Protein AF-A0AAW2QHU2-F1 (afdb_monomer)

Organism: Sesamum radiatum (NCBI:txid300843)

Secondary structure (DSSP, 8-state):
-HHHHHTT--EEEEEES-HHHHHHHTTSS---SHHHHHHHHHHHHHHHTSSEEEEEE--GGG-HHHHHHHHHHHHHHHHHH------------S---------S--TTHHHHHHHHH-PPPS-HHHHHHHHHHHHHHH-

Mean predicted aligned error: 17.33 Å

Structure (mmCIF, N/CA/C/O backbone):
data_AF-A0AAW2QHU2-F1
#
_entry.id   AF-A0AAW2QHU2-F1
#
loop_
_atom_site.group_PDB
_atom_site.id
_atom_site.type_symbol
_atom_site.label_atom_id
_atom_site.label_alt_id
_atom_site.label_comp_id
_atom_site.label_asym_id
_atom_site.label_entity_id
_atom_site.label_seq_id
_atom_site.pdbx_PDB_ins_code
_atom_site.Cartn_x
_atom_site.Cartn_y
_atom_site.Cartn_z
_atom_site.occupancy
_atom_site.B_iso_or_equiv
_atom_site.auth_seq_id
_atom_site.auth_comp_id
_atom_site.auth_asym_id
_atom_site.auth_atom_id
_atom_site.pdbx_PDB_model_num
ATOM 1 N N . MET A 1 1 ? -8.591 5.284 1.764 1.00 83.81 1 MET A N 1
ATOM 2 C CA . MET A 1 1 ? -8.926 5.448 3.196 1.00 83.81 1 MET A CA 1
ATOM 3 C C . MET A 1 1 ? -9.850 6.636 3.413 1.00 83.81 1 MET A C 1
ATOM 5 O O . MET A 1 1 ? -10.974 6.398 3.816 1.00 83.81 1 MET A O 1
ATOM 9 N N . LYS A 1 2 ? -9.457 7.871 3.055 1.00 86.00 2 LYS A N 1
ATOM 10 C CA . LYS A 1 2 ? -10.313 9.066 3.210 1.00 86.00 2 LYS A CA 1
ATOM 11 C C . LYS A 1 2 ? -11.716 8.924 2.598 1.00 86.00 2 LYS A C 1
ATOM 13 O O . LYS A 1 2 ? -12.692 9.033 3.320 1.00 86.00 2 LYS A O 1
ATOM 18 N N . ILE A 1 3 ? -11.805 8.556 1.316 1.00 89.12 3 ILE A N 1
ATOM 19 C CA . ILE A 1 3 ? -13.096 8.322 0.632 1.00 89.12 3 ILE A CA 1
ATOM 20 C C . ILE A 1 3 ? -13.922 7.237 1.345 1.00 89.12 3 ILE A C 1
ATOM 22 O O . ILE A 1 3 ? -15.137 7.332 1.450 1.00 89.12 3 ILE A O 1
ATOM 26 N N . THR A 1 4 ? -13.262 6.200 1.864 1.00 89.12 4 THR A N 1
ATOM 27 C CA . THR A 1 4 ? -13.919 5.105 2.588 1.00 89.12 4 THR A CA 1
ATOM 28 C C . THR A 1 4 ? -14.501 5.578 3.922 1.00 89.12 4 THR A C 1
ATOM 30 O O . THR A 1 4 ? -15.616 5.200 4.263 1.00 89.12 4 THR A O 1
ATOM 33 N N . HIS A 1 5 ? -13.777 6.439 4.641 1.00 86.81 5 HIS A N 1
ATOM 34 C CA . HIS A 1 5 ? -14.262 7.081 5.861 1.00 86.81 5 HIS A CA 1
ATOM 35 C C . HIS A 1 5 ? -15.418 8.051 5.569 1.00 86.81 5 HIS A C 1
ATOM 37 O O . HIS A 1 5 ? -16.438 8.017 6.248 1.00 86.81 5 HIS A O 1
ATOM 43 N N . GLU A 1 6 ? -15.305 8.874 4.521 1.00 89.06 6 GLU A N 1
ATOM 44 C CA . GLU A 1 6 ? -16.373 9.785 4.075 1.00 89.06 6 GLU A CA 1
ATOM 45 C C . GLU A 1 6 ? -17.645 9.033 3.654 1.00 89.06 6 GLU A C 1
ATOM 47 O O . GLU A 1 6 ? -18.750 9.527 3.854 1.00 89.06 6 GLU A O 1
ATOM 52 N N . ALA A 1 7 ? -17.503 7.807 3.143 1.00 91.56 7 ALA A N 1
ATOM 53 C CA . ALA A 1 7 ? -18.618 6.906 2.863 1.00 91.56 7 ALA A CA 1
ATOM 54 C C . ALA A 1 7 ? -19.244 6.270 4.126 1.00 91.56 7 ALA A C 1
ATOM 56 O O . ALA A 1 7 ? -20.179 5.481 4.009 1.00 91.56 7 ALA A O 1
ATOM 57 N N . GLY A 1 8 ? -18.743 6.583 5.327 1.00 91.00 8 GLY A N 1
ATOM 58 C CA . GLY A 1 8 ? -19.269 6.100 6.607 1.00 91.00 8 GLY A CA 1
ATOM 59 C C . GLY A 1 8 ? -18.785 4.708 7.020 1.00 91.00 8 GLY A C 1
ATOM 60 O O . GLY A 1 8 ? -19.330 4.122 7.957 1.00 91.00 8 GLY A O 1
ATOM 61 N N . ALA A 1 9 ? -17.777 4.146 6.346 1.00 93.50 9 ALA A N 1
ATOM 62 C CA . ALA A 1 9 ? -17.236 2.847 6.724 1.00 93.50 9 ALA A CA 1
ATOM 63 C C . ALA A 1 9 ? -16.428 2.947 8.028 1.00 93.50 9 ALA A C 1
ATOM 65 O O . ALA A 1 9 ? -15.528 3.772 8.153 1.00 93.50 9 ALA A O 1
ATOM 66 N N . ARG A 1 10 ? -16.721 2.055 8.978 1.00 93.06 10 ARG A N 1
ATOM 67 C CA . ARG A 1 10 ? -16.015 1.945 10.267 1.00 93.06 10 ARG A CA 1
ATOM 68 C C . ARG A 1 10 ? -14.927 0.872 10.289 1.00 93.06 10 ARG A C 1
ATOM 70 O O . ARG A 1 10 ? -14.046 0.914 11.134 1.00 93.06 10 ARG A O 1
ATOM 77 N N . HIS A 1 11 ? -14.994 -0.084 9.366 1.00 94.62 11 HIS A N 1
ATOM 78 C CA . HIS A 1 11 ? -14.066 -1.209 9.269 1.00 94.62 11 HIS A CA 1
ATOM 79 C C . HIS A 1 11 ? -13.400 -1.179 7.897 1.00 94.62 11 HIS A C 1
ATOM 81 O O . HIS A 1 11 ? -14.091 -1.123 6.877 1.00 94.62 11 HIS A O 1
ATOM 87 N N . LEU A 1 12 ? -12.070 -1.220 7.867 1.00 93.88 12 LEU A N 1
ATOM 88 C CA . LEU A 1 12 ? -11.297 -1.127 6.636 1.00 93.88 12 LEU A CA 1
ATOM 89 C C . LEU A 1 12 ? -10.249 -2.236 6.542 1.00 93.88 12 LEU A C 1
ATOM 91 O O . LEU A 1 12 ? -9.325 -2.311 7.347 1.00 93.88 12 LEU A O 1
ATOM 95 N N . VAL A 1 13 ? -10.350 -3.034 5.481 1.00 94.38 13 VAL A N 1
ATOM 96 C CA . VAL A 1 13 ? -9.271 -3.911 5.018 1.00 94.38 13 VAL A CA 1
ATOM 97 C C . VAL A 1 13 ? -8.713 -3.319 3.732 1.00 94.38 13 VAL A C 1
ATOM 99 O O . VAL A 1 13 ? -9.421 -3.184 2.734 1.00 94.38 13 VAL A O 1
ATOM 102 N N . ALA A 1 14 ? -7.448 -2.920 3.770 1.00 93.62 14 ALA A N 1
ATOM 103 C CA . ALA A 1 14 ? -6.726 -2.366 2.640 1.00 93.62 14 ALA A CA 1
ATOM 104 C C . ALA A 1 14 ? -5.721 -3.388 2.102 1.00 93.62 14 ALA A C 1
ATOM 106 O O . ALA A 1 14 ? -5.084 -4.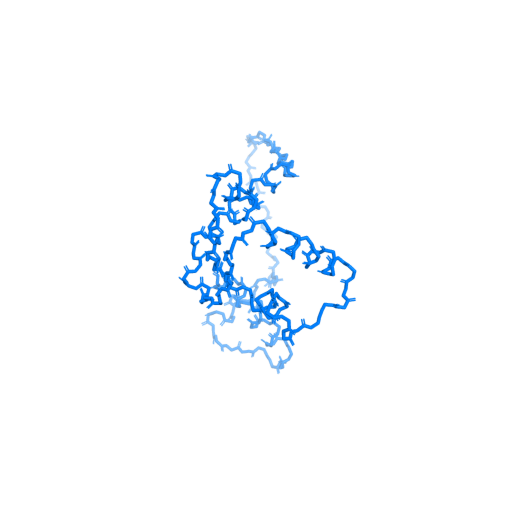115 2.861 1.00 93.62 14 ALA A O 1
ATOM 107 N N . TYR A 1 15 ? -5.541 -3.400 0.784 1.00 94.88 15 TYR A N 1
ATOM 108 C CA . TYR A 1 15 ? -4.575 -4.256 0.106 1.00 94.88 15 TYR A CA 1
ATOM 109 C C . TYR A 1 15 ? -3.533 -3.392 -0.597 1.00 94.88 15 TYR A C 1
ATOM 111 O O . TYR A 1 15 ? -3.872 -2.376 -1.207 1.00 94.88 15 TYR A O 1
ATOM 119 N N . SER A 1 16 ? -2.265 -3.780 -0.507 1.00 94.81 16 SER A N 1
ATOM 120 C CA . SER A 1 16 ? -1.172 -3.082 -1.181 1.00 94.81 16 SER A CA 1
ATOM 121 C C . SER A 1 16 ? -0.131 -4.062 -1.692 1.00 94.81 16 SER A C 1
ATOM 123 O O . SER A 1 16 ? 0.194 -5.049 -1.035 1.00 94.81 16 SER A O 1
ATOM 125 N N . ASP A 1 17 ? 0.446 -3.769 -2.850 1.00 95.75 17 ASP A N 1
ATOM 126 C CA . ASP A 1 17 ? 1.626 -4.448 -3.366 1.00 95.75 17 ASP A CA 1
ATOM 127 C C . ASP A 1 17 ? 2.940 -3.736 -2.984 1.00 95.75 17 ASP A C 1
ATOM 129 O O . ASP A 1 17 ? 4.019 -4.224 -3.325 1.00 95.75 17 ASP A O 1
ATOM 133 N N . SER A 1 18 ? 2.903 -2.658 -2.198 1.00 94.19 18 SER A N 1
ATOM 134 C CA . SER A 1 18 ? 4.115 -2.019 -1.675 1.00 94.19 18 SER A CA 1
ATOM 135 C C . SER A 1 18 ? 4.540 -2.641 -0.346 1.00 94.19 18 SER A C 1
ATOM 137 O O . SER A 1 18 ? 3.953 -2.378 0.701 1.00 94.19 18 SER A O 1
ATOM 139 N N . GLN A 1 19 ? 5.595 -3.462 -0.370 1.00 93.44 19 GLN A N 1
ATOM 140 C CA . GLN A 1 19 ? 6.128 -4.083 0.849 1.00 93.44 19 GLN A CA 1
ATOM 141 C C . GLN A 1 19 ? 6.626 -3.047 1.862 1.00 93.44 19 GLN A C 1
ATOM 143 O O . GLN A 1 19 ? 6.424 -3.236 3.059 1.00 93.44 19 GLN A O 1
ATOM 148 N N . LEU A 1 20 ? 7.248 -1.963 1.385 1.00 93.12 20 LEU A N 1
ATOM 149 C CA . LEU A 1 20 ? 7.770 -0.896 2.237 1.00 93.12 20 LEU A CA 1
ATOM 150 C C . LEU A 1 20 ? 6.656 -0.293 3.096 1.00 93.12 20 LEU A C 1
ATOM 152 O O . LEU A 1 20 ? 6.762 -0.286 4.317 1.00 93.12 20 LEU A O 1
ATOM 156 N N . ILE A 1 21 ? 5.567 0.134 2.453 1.00 92.75 21 ILE A N 1
ATOM 157 C CA . ILE A 1 21 ? 4.441 0.775 3.137 1.00 92.75 21 ILE A CA 1
ATOM 158 C C . ILE A 1 21 ? 3.765 -0.200 4.097 1.00 92.75 21 ILE A C 1
ATOM 160 O O . ILE A 1 21 ? 3.492 0.165 5.235 1.00 92.75 21 ILE A O 1
ATOM 164 N N . VAL A 1 22 ? 3.548 -1.453 3.680 1.00 94.75 22 VAL A N 1
ATOM 165 C CA . VAL A 1 22 ? 2.939 -2.463 4.558 1.00 94.75 22 VAL A CA 1
ATOM 166 C C . VAL A 1 22 ? 3.775 -2.655 5.824 1.00 94.75 22 VAL A C 1
ATOM 168 O O . VAL A 1 22 ? 3.237 -2.597 6.924 1.00 94.75 22 VAL A O 1
ATOM 171 N N . LYS A 1 23 ? 5.095 -2.819 5.683 1.00 94.62 23 LYS A N 1
ATOM 172 C CA . LYS A 1 23 ? 5.992 -3.053 6.822 1.00 94.62 23 LYS A CA 1
ATOM 173 C C . LYS A 1 23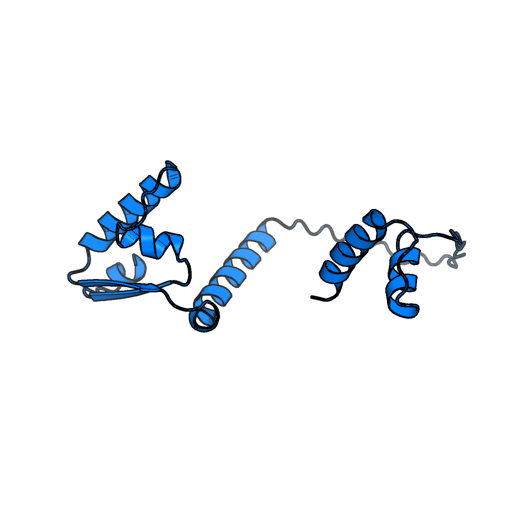 ? 6.162 -1.834 7.720 1.00 94.62 23 LYS A C 1
ATOM 175 O O . LYS A 1 23 ? 6.361 -2.003 8.920 1.00 94.62 23 LYS A O 1
ATOM 180 N N . GLN A 1 24 ? 6.081 -0.630 7.164 1.00 94.38 24 GLN A N 1
ATOM 181 C CA . GLN A 1 24 ? 6.138 0.604 7.941 1.00 94.38 24 GLN A CA 1
ATOM 182 C C . GLN A 1 24 ? 4.851 0.847 8.736 1.00 94.38 24 GLN A C 1
ATOM 184 O O . GLN A 1 24 ? 4.924 1.184 9.911 1.00 94.38 24 GLN A O 1
ATOM 189 N N . VAL A 1 25 ? 3.680 0.594 8.145 1.00 92.69 25 VAL A N 1
ATOM 190 C CA . VAL A 1 25 ? 2.383 0.703 8.843 1.00 92.69 25 VAL A CA 1
ATOM 191 C C . VAL A 1 25 ? 2.207 -0.398 9.898 1.00 92.69 25 VAL A C 1
ATOM 193 O O . VAL A 1 25 ? 1.568 -0.184 10.923 1.00 92.69 25 VAL A O 1
ATOM 196 N N . GLU A 1 26 ? 2.796 -1.576 9.675 1.00 92.19 26 GLU A N 1
ATOM 197 C CA . GLU A 1 26 ? 2.890 -2.649 10.677 1.00 92.19 26 GLU A CA 1
ATOM 198 C C . GLU A 1 26 ? 3.883 -2.309 11.811 1.00 92.19 26 GLU A C 1
ATOM 200 O O . GLU A 1 26 ? 3.915 -2.991 12.830 1.00 92.19 26 GLU A O 1
ATOM 205 N N . GLY A 1 27 ? 4.714 -1.272 11.650 1.00 91.81 27 GLY A N 1
ATOM 206 C CA . GLY A 1 27 ? 5.753 -0.890 12.611 1.00 91.81 27 GLY A CA 1
ATOM 207 C C . GLY A 1 27 ? 6.996 -1.786 12.586 1.00 91.81 27 GLY A C 1
ATOM 208 O O . GLY A 1 27 ? 7.883 -1.635 13.420 1.00 91.81 27 GLY A O 1
ATOM 209 N N . THR A 1 28 ? 7.096 -2.713 11.626 1.00 93.94 28 THR A N 1
ATOM 210 C CA . THR A 1 28 ? 8.289 -3.563 11.463 1.00 93.94 28 THR A CA 1
ATOM 211 C C . THR A 1 28 ? 9.458 -2.773 10.873 1.00 93.94 28 THR A C 1
ATOM 213 O O . THR A 1 28 ? 10.612 -3.067 11.176 1.00 93.94 28 THR A O 1
ATOM 216 N N . TYR A 1 29 ? 9.175 -1.797 10.002 1.00 93.81 29 TYR A N 1
ATOM 217 C CA . TYR A 1 29 ? 10.175 -0.929 9.376 1.00 93.81 29 TYR A 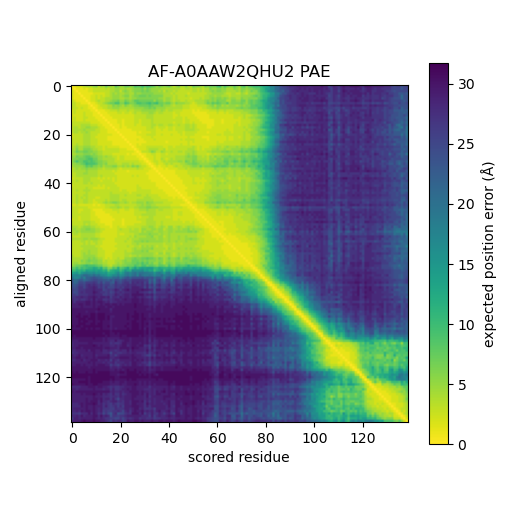CA 1
ATOM 218 C C . TYR A 1 29 ? 10.040 0.508 9.872 1.00 93.81 29 TYR A C 1
ATOM 220 O O . TYR A 1 29 ? 8.942 1.047 9.961 1.00 93.81 29 TYR A O 1
ATOM 228 N N . GLU A 1 30 ? 11.177 1.151 10.110 1.00 92.50 30 GLU A N 1
ATOM 229 C CA . GLU A 1 30 ? 11.241 2.565 10.471 1.00 92.50 30 GLU A CA 1
ATOM 230 C C . GLU A 1 30 ? 11.306 3.448 9.213 1.00 92.50 30 GLU A C 1
ATOM 232 O O . GLU A 1 30 ? 11.972 3.116 8.225 1.00 92.50 30 GLU A O 1
ATOM 237 N N . ALA A 1 31 ? 10.626 4.595 9.237 1.00 93.38 31 ALA A N 1
ATOM 238 C CA . ALA A 1 31 ? 10.798 5.643 8.237 1.00 93.38 31 ALA A CA 1
ATOM 239 C C . ALA A 1 31 ? 11.847 6.651 8.706 1.00 93.38 31 ALA A C 1
ATOM 241 O O . ALA A 1 31 ? 11.715 7.238 9.773 1.00 93.38 31 ALA A O 1
ATOM 242 N N . LYS A 1 32 ? 12.873 6.874 7.881 1.00 91.44 32 LYS A N 1
ATOM 243 C CA . LYS A 1 32 ? 13.966 7.815 8.186 1.00 91.44 32 LYS A CA 1
ATOM 244 C C . LYS A 1 32 ? 13.835 9.151 7.465 1.00 91.44 32 LYS A C 1
ATOM 246 O O . LYS A 1 32 ? 14.375 10.156 7.908 1.00 91.44 32 LYS A O 1
ATOM 251 N N . GLU A 1 33 ? 13.157 9.153 6.325 1.00 93.25 33 GLU A N 1
ATOM 252 C CA . GLU A 1 33 ? 13.003 10.337 5.489 1.00 93.25 33 GLU A CA 1
ATOM 253 C C . GLU A 1 33 ? 11.808 11.173 5.957 1.00 93.25 33 GLU A C 1
ATOM 255 O O . GLU A 1 33 ? 10.729 10.628 6.193 1.00 93.25 33 GLU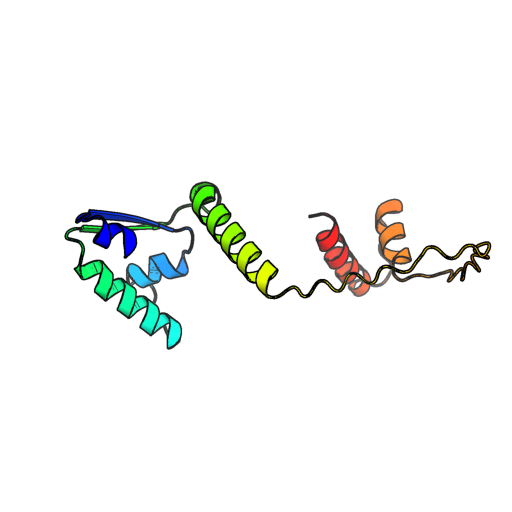 A O 1
ATOM 260 N N . GLY A 1 34 ? 11.980 12.497 6.049 1.00 93.69 34 GLY A N 1
ATOM 261 C CA . GLY A 1 34 ? 10.958 13.408 6.583 1.00 93.69 34 GLY A CA 1
ATOM 262 C C . GLY A 1 34 ? 9.603 13.293 5.880 1.00 93.69 34 GLY A C 1
ATOM 263 O O . GLY A 1 34 ? 8.572 13.228 6.544 1.00 93.69 34 GLY A O 1
ATOM 264 N N . ASN A 1 35 ? 9.607 13.161 4.551 1.00 93.69 35 ASN A N 1
ATOM 265 C CA . ASN A 1 35 ? 8.383 12.976 3.769 1.00 93.69 35 ASN A CA 1
ATOM 266 C C . ASN A 1 35 ? 7.664 11.674 4.144 1.00 93.69 35 ASN A C 1
ATOM 268 O O . ASN A 1 35 ? 6.450 11.662 4.323 1.00 93.69 35 ASN A O 1
ATOM 272 N N . MET A 1 36 ? 8.408 10.575 4.296 1.00 93.62 36 MET A N 1
ATOM 273 C CA . MET A 1 36 ? 7.823 9.284 4.656 1.00 93.62 36 MET A CA 1
ATOM 274 C C . MET A 1 36 ? 7.277 9.289 6.088 1.00 93.62 36 MET A C 1
ATOM 276 O O . MET A 1 36 ? 6.213 8.731 6.336 1.00 93.62 36 MET A O 1
ATOM 280 N N . ILE A 1 37 ? 7.960 9.964 7.018 1.00 94.00 37 ILE A N 1
ATOM 281 C CA . ILE A 1 37 ? 7.481 10.141 8.396 1.00 94.00 37 ILE A CA 1
ATOM 282 C C . ILE A 1 37 ? 6.138 10.882 8.404 1.00 94.00 37 ILE A C 1
ATOM 284 O O . ILE A 1 37 ? 5.197 10.419 9.043 1.00 94.00 37 ILE A O 1
ATOM 288 N N . GLN A 1 38 ? 6.018 11.981 7.651 1.00 94.62 38 GLN A N 1
ATOM 289 C CA . GLN A 1 38 ? 4.756 12.723 7.526 1.00 94.62 38 GLN A CA 1
ATOM 290 C C . GLN A 1 38 ? 3.641 11.865 6.913 1.00 94.62 38 GLN A C 1
ATOM 292 O O . GLN A 1 38 ? 2.508 11.880 7.392 1.00 94.62 38 GLN A O 1
ATOM 297 N N . TYR A 1 39 ? 3.960 11.072 5.887 1.00 92.19 39 TYR A N 1
ATOM 298 C CA . TYR A 1 39 ? 3.003 10.136 5.295 1.00 92.19 39 TYR A CA 1
ATOM 299 C C . TYR A 1 39 ? 2.505 9.098 6.304 1.00 92.19 39 TYR A C 1
ATOM 301 O O . TYR A 1 39 ? 1.304 8.839 6.365 1.00 92.19 39 TYR A O 1
ATOM 309 N N . LEU A 1 40 ? 3.399 8.518 7.109 1.00 93.50 40 LEU A N 1
ATOM 310 C CA . LEU A 1 40 ? 3.013 7.551 8.138 1.00 93.50 40 LEU A CA 1
ATOM 311 C C . LEU A 1 40 ? 2.178 8.188 9.246 1.00 93.50 40 LEU A C 1
ATOM 313 O O . LEU A 1 40 ? 1.188 7.589 9.653 1.00 93.50 40 LEU A O 1
ATOM 317 N N . GLN A 1 41 ? 2.518 9.404 9.682 1.00 92.88 41 GLN A N 1
ATOM 318 C CA . GLN A 1 41 ? 1.702 10.153 10.642 1.00 92.88 41 GLN A CA 1
ATOM 319 C C . GLN A 1 41 ? 0.274 10.335 10.125 1.00 92.88 41 GLN A C 1
ATOM 321 O O . GLN A 1 41 ? -0.678 10.038 10.841 1.00 92.88 41 GLN A O 1
ATOM 326 N N . HIS A 1 42 ? 0.117 10.715 8.855 1.00 91.62 42 HIS A N 1
ATOM 327 C CA . HIS A 1 42 ? -1.208 10.868 8.264 1.00 91.62 42 HIS A CA 1
ATOM 328 C C . HIS A 1 42 ? -1.977 9.540 8.162 1.00 91.62 42 HIS A C 1
ATOM 330 O O . HIS A 1 42 ? -3.190 9.498 8.366 1.00 91.62 42 HIS A O 1
ATOM 336 N N . ILE A 1 43 ? -1.289 8.433 7.863 1.00 90.75 43 ILE A N 1
ATOM 337 C CA . ILE A 1 43 ? -1.916 7.104 7.859 1.00 90.75 43 ILE A CA 1
ATOM 338 C C . ILE A 1 43 ? -2.383 6.726 9.266 1.00 90.75 43 ILE A C 1
ATOM 340 O O . I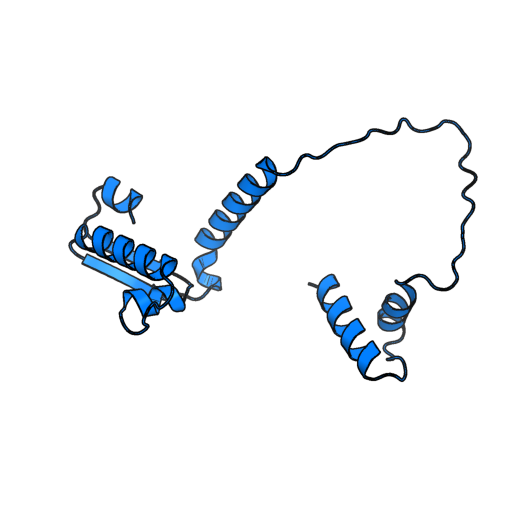LE A 1 43 ? -3.495 6.224 9.399 1.00 90.75 43 ILE A O 1
ATOM 344 N N . GLU A 1 44 ? -1.582 6.984 10.301 1.00 91.56 44 GLU A N 1
ATOM 345 C CA . GLU A 1 44 ? -1.967 6.712 11.690 1.00 91.56 44 GLU A CA 1
ATOM 346 C C . GLU A 1 44 ? -3.159 7.572 12.131 1.00 91.56 44 GLU A C 1
ATOM 348 O O . GLU A 1 44 ? -4.117 7.035 12.682 1.00 91.56 44 GLU A O 1
ATOM 353 N N . GLU A 1 45 ? -3.189 8.866 11.797 1.00 91.19 45 GLU A N 1
ATOM 354 C CA . GLU A 1 45 ? -4.358 9.725 12.039 1.00 91.19 45 GLU A CA 1
ATOM 355 C C . GLU A 1 45 ? -5.622 9.149 11.394 1.00 91.19 45 GLU A C 1
ATOM 357 O O . GLU A 1 45 ? -6.647 8.969 12.052 1.00 91.19 45 GLU A O 1
ATOM 362 N N . VAL A 1 46 ? -5.551 8.799 10.108 1.00 88.00 46 VAL A N 1
ATOM 363 C CA . VAL A 1 46 ? -6.701 8.252 9.383 1.00 88.00 46 VAL A CA 1
ATOM 364 C C . VAL A 1 46 ? -7.089 6.875 9.923 1.00 88.00 46 VAL A C 1
ATOM 366 O O . VAL A 1 46 ? -8.271 6.548 9.977 1.00 88.00 46 VAL A O 1
ATOM 369 N N . LYS A 1 47 ? -6.132 6.069 10.374 1.00 89.75 47 LYS A N 1
ATOM 370 C CA . LYS A 1 47 ? -6.383 4.764 10.991 1.00 89.75 47 LYS A CA 1
ATOM 371 C C . LYS A 1 47 ? -7.189 4.888 12.283 1.00 89.75 47 LYS A C 1
ATOM 373 O O . LYS A 1 47 ? -8.080 4.069 12.480 1.00 89.75 47 LYS A O 1
ATOM 378 N N . THR A 1 48 ? -6.980 5.937 13.091 1.00 89.75 48 THR A N 1
ATOM 379 C CA . THR A 1 48 ? -7.801 6.184 14.300 1.00 89.75 48 THR A CA 1
ATOM 380 C C . THR A 1 48 ? -9.277 6.464 14.005 1.00 89.75 48 THR A C 1
ATOM 382 O O . THR A 1 48 ? -10.114 6.331 14.894 1.00 89.75 48 THR A O 1
ATOM 385 N N . SER A 1 49 ? -9.620 6.819 12.761 1.00 89.69 49 SER A N 1
ATOM 386 C CA . SER A 1 49 ? -11.012 7.042 12.351 1.00 89.69 49 SER A CA 1
ATOM 387 C C . SER A 1 49 ? -11.805 5.748 12.098 1.00 89.69 49 SER A C 1
ATOM 389 O O . SER A 1 49 ? -13.034 5.787 11.991 1.00 89.69 49 SER A O 1
ATOM 391 N N . PHE A 1 50 ? -11.121 4.601 12.032 1.00 93.31 50 PHE A N 1
ATOM 392 C CA . PHE A 1 50 ? -11.725 3.282 11.857 1.00 93.31 50 PHE A CA 1
ATOM 393 C C . PHE A 1 50 ? -11.690 2.492 13.170 1.00 93.31 50 PHE A C 1
ATOM 395 O O . PHE A 1 50 ? -10.667 2.441 13.847 1.00 93.31 50 PHE A O 1
ATOM 402 N N . ASP A 1 51 ? -12.788 1.806 13.486 1.00 94.50 51 ASP A N 1
ATOM 403 C CA . ASP A 1 51 ? -12.874 0.892 14.633 1.00 94.50 51 ASP A CA 1
ATOM 404 C C . ASP A 1 51 ? -11.991 -0.349 14.402 1.00 94.50 51 ASP A C 1
ATOM 406 O O . ASP A 1 51 ? -11.456 -0.945 15.337 1.00 94.50 51 ASP A O 1
ATOM 410 N N . TYR A 1 52 ? -11.820 -0.730 13.132 1.00 93.81 52 TYR A N 1
ATOM 411 C CA . TYR A 1 52 ? -10.944 -1.812 12.706 1.00 93.81 52 TYR A CA 1
ATOM 412 C C . TYR A 1 52 ? -10.191 -1.442 11.433 1.00 93.81 52 TYR A C 1
ATOM 414 O O . TYR A 1 52 ? -10.790 -1.019 10.439 1.00 93.81 52 TYR A O 1
ATOM 422 N N . PHE A 1 53 ? -8.883 -1.685 11.440 1.00 93.81 53 PHE A N 1
ATOM 423 C CA . PHE A 1 53 ? -8.014 -1.457 10.298 1.00 93.81 53 PHE A CA 1
ATOM 424 C C . PHE A 1 53 ? -7.028 -2.610 10.104 1.00 93.81 53 PHE A C 1
ATOM 426 O O . PHE A 1 53 ? -6.329 -3.002 11.038 1.00 93.81 53 PHE A O 1
ATOM 433 N N . GLN A 1 54 ? -6.911 -3.091 8.867 1.00 92.88 54 GLN A N 1
ATOM 434 C CA . GLN A 1 54 ? -5.883 -4.047 8.469 1.00 92.88 54 GLN A CA 1
ATOM 435 C C . GLN A 1 54 ? -5.304 -3.680 7.103 1.00 92.88 54 GLN A C 1
ATOM 437 O O . GLN A 1 54 ? -6.044 -3.392 6.164 1.00 92.88 54 GLN A O 1
ATOM 442 N N . LEU A 1 55 ? -3.977 -3.741 6.977 1.00 94.56 55 LEU A N 1
ATOM 443 C CA . LEU A 1 55 ? -3.271 -3.577 5.711 1.00 94.56 55 LEU A CA 1
ATOM 444 C C . LEU A 1 55 ? -2.586 -4.892 5.329 1.00 94.56 55 LEU A C 1
ATOM 446 O O . LEU A 1 55 ? -1.732 -5.387 6.060 1.00 94.56 55 LEU A O 1
ATOM 450 N N . ILE A 1 56 ? -2.961 -5.453 4.181 1.00 95.56 56 ILE A N 1
ATOM 451 C CA . ILE A 1 56 ? -2.502 -6.764 3.718 1.00 95.56 56 ILE A CA 1
ATOM 452 C C . ILE A 1 56 ? -1.611 -6.595 2.489 1.00 95.56 56 ILE A C 1
ATOM 454 O O . ILE A 1 56 ? -1.971 -5.928 1.513 1.00 95.56 56 ILE A O 1
ATOM 458 N N . LYS A 1 57 ? -0.443 -7.241 2.525 1.00 96.12 57 LYS A N 1
ATOM 459 C CA . LYS A 1 57 ? 0.448 -7.343 1.372 1.00 96.12 57 LYS A CA 1
ATOM 460 C C . LYS A 1 57 ? -0.112 -8.354 0.371 1.00 96.12 57 LYS A C 1
ATOM 462 O O . LYS A 1 57 ? -0.308 -9.513 0.721 1.00 96.12 57 LYS A O 1
ATOM 467 N N . ILE A 1 58 ? -0.294 -7.920 -0.872 1.00 96.50 58 ILE A N 1
ATOM 468 C CA . ILE A 1 58 ? -0.684 -8.770 -2.006 1.00 96.50 58 ILE A CA 1
ATOM 469 C C . ILE A 1 58 ? 0.396 -8.784 -3.088 1.00 96.50 58 ILE A C 1
ATOM 471 O O . ILE A 1 58 ? 1.322 -7.954 -3.088 1.00 96.50 58 ILE A O 1
ATOM 475 N N . GLN A 1 59 ? 0.313 -9.743 -4.006 1.00 96.06 59 GLN A N 1
ATOM 476 C CA . GLN A 1 59 ? 1.195 -9.778 -5.168 1.00 96.06 59 GLN A CA 1
ATOM 477 C C . GLN A 1 59 ? 0.798 -8.689 -6.169 1.00 96.06 59 GLN A C 1
ATOM 479 O O . GLN A 1 59 ? -0.360 -8.282 -6.257 1.00 96.06 59 GLN A O 1
ATOM 484 N N . ARG A 1 60 ? 1.761 -8.208 -6.962 1.00 93.12 60 ARG A N 1
ATOM 485 C CA . ARG A 1 60 ? 1.494 -7.157 -7.957 1.00 93.12 60 ARG A CA 1
ATOM 486 C C . ARG A 1 60 ? 0.470 -7.614 -9.001 1.00 93.12 60 ARG A C 1
ATOM 488 O O . ARG A 1 60 ? -0.370 -6.830 -9.427 1.00 93.12 60 ARG A O 1
ATOM 495 N N . GLN A 1 61 ? 0.507 -8.898 -9.351 1.00 93.38 61 GLN A N 1
ATOM 496 C CA . GLN A 1 61 ? -0.431 -9.566 -10.252 1.00 93.38 61 GLN A CA 1
ATOM 497 C C . GLN A 1 61 ? -1.869 -9.586 -9.714 1.00 93.38 61 GLN A C 1
ATOM 499 O O . GLN A 1 61 ? -2.798 -9.769 -10.489 1.00 93.38 61 GLN A O 1
ATOM 504 N N . GLU A 1 62 ? -2.068 -9.380 -8.412 1.00 94.06 62 GLU A N 1
ATOM 505 C CA . GLU A 1 62 ? -3.390 -9.302 -7.780 1.00 94.06 62 GLU A CA 1
ATOM 506 C C . GLU A 1 62 ? -3.865 -7.843 -7.653 1.00 94.06 62 GLU A C 1
ATOM 508 O O . GLU A 1 62 ? -5.064 -7.582 -7.576 1.00 94.06 62 GLU A O 1
ATOM 513 N N . ASN A 1 63 ? -2.944 -6.868 -7.710 1.00 95.44 63 ASN A N 1
ATOM 514 C CA . ASN A 1 63 ? -3.239 -5.435 -7.584 1.00 95.44 63 ASN A CA 1
ATOM 515 C C . ASN A 1 63 ? -3.534 -4.730 -8.927 1.00 95.44 63 ASN A C 1
ATOM 517 O O . ASN A 1 63 ? -3.428 -3.507 -9.039 1.00 95.44 63 ASN A O 1
ATOM 521 N N . VAL A 1 64 ? -3.913 -5.486 -9.966 1.00 94.75 64 VAL A N 1
ATOM 522 C CA . VAL A 1 64 ? -4.049 -4.987 -11.352 1.00 94.75 64 VAL A CA 1
ATOM 523 C C . VAL A 1 64 ? -4.986 -3.788 -11.446 1.00 94.75 64 VAL A C 1
ATOM 525 O O . VAL A 1 64 ? -4.684 -2.822 -12.136 1.00 94.75 64 VAL A O 1
ATOM 528 N N . LYS A 1 65 ? -6.110 -3.809 -10.723 1.00 94.06 65 LYS A N 1
ATOM 529 C CA . LYS A 1 65 ? -7.095 -2.718 -10.766 1.00 94.06 65 LYS A CA 1
ATOM 530 C C . LYS A 1 65 ? -6.504 -1.393 -10.280 1.00 94.06 65 LYS A C 1
ATOM 532 O O . LYS A 1 65 ? -6.699 -0.371 -10.932 1.00 94.06 65 LYS A O 1
ATOM 537 N N . ALA A 1 66 ? -5.776 -1.409 -9.164 1.00 93.56 66 ALA A N 1
ATOM 538 C CA . ALA A 1 66 ? -5.155 -0.202 -8.629 1.00 93.56 66 ALA A CA 1
ATOM 539 C C . ALA A 1 66 ? -4.006 0.284 -9.526 1.00 93.56 66 ALA A C 1
ATOM 541 O O . ALA A 1 66 ? -3.887 1.484 -9.752 1.00 93.56 66 ALA A O 1
ATOM 542 N N . ASP A 1 67 ? -3.212 -0.635 -10.086 1.00 92.88 67 ASP A N 1
ATOM 543 C CA . ASP A 1 67 ? -2.116 -0.316 -11.014 1.00 92.88 67 ASP A CA 1
ATOM 544 C C . ASP A 1 67 ? -2.637 0.262 -12.346 1.00 92.88 67 ASP A C 1
ATOM 546 O O . ASP A 1 67 ? -2.070 1.209 -12.886 1.00 92.88 67 ASP A O 1
ATOM 550 N N . CYS A 1 68 ? -3.767 -0.231 -12.863 1.00 93.50 68 CYS A N 1
ATOM 551 C CA . CYS A 1 68 ? -4.433 0.364 -14.025 1.00 93.50 68 CYS A CA 1
ATOM 552 C C . CYS A 1 68 ? -4.914 1.792 -13.738 1.00 93.50 68 CYS A C 1
ATOM 554 O O . CYS A 1 68 ? -4.723 2.681 -14.567 1.00 93.50 68 CYS A O 1
ATOM 556 N N . LEU A 1 69 ? -5.520 2.023 -12.569 1.00 92.88 69 LEU A N 1
ATOM 557 C CA . LEU A 1 69 ? -5.994 3.350 -12.176 1.00 92.88 69 LEU A CA 1
ATOM 558 C C . LEU A 1 69 ? -4.839 4.335 -11.970 1.00 92.88 69 LEU A C 1
ATOM 560 O O . LEU A 1 69 ? -4.934 5.475 -12.420 1.00 92.88 69 LEU A O 1
ATOM 564 N N . SER A 1 70 ? -3.742 3.906 -11.339 1.00 89.88 70 SER A N 1
ATOM 565 C CA . SER A 1 70 ? -2.566 4.759 -11.151 1.00 89.88 70 SER A CA 1
ATOM 566 C C . SER A 1 70 ? -1.932 5.133 -12.490 1.00 89.88 70 SER A C 1
ATOM 568 O O . SER A 1 70 ? -1.667 6.308 -12.722 1.00 89.88 70 SER A O 1
ATOM 570 N N . LYS A 1 71 ? -1.791 4.175 -13.416 1.00 91.75 71 LYS A N 1
ATOM 571 C CA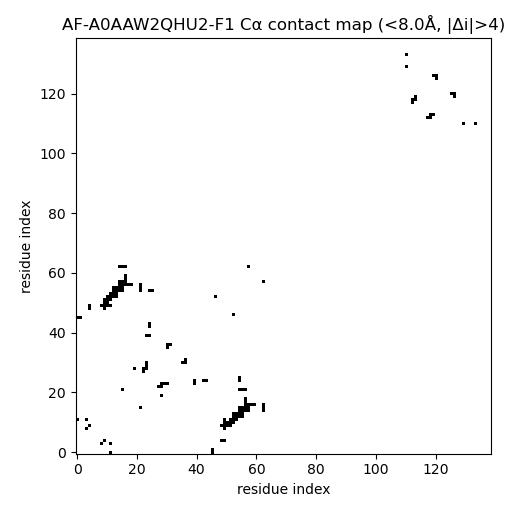 . LYS A 1 71 ? -1.309 4.430 -14.784 1.00 91.75 71 LYS A CA 1
ATOM 572 C C . LYS A 1 71 ? -2.200 5.404 -15.544 1.00 91.75 71 LYS A C 1
ATOM 574 O O . LYS A 1 71 ? -1.682 6.288 -16.220 1.00 91.75 71 LYS A O 1
ATOM 579 N N . LEU A 1 72 ? -3.522 5.266 -15.431 1.00 91.88 72 LEU A N 1
ATOM 580 C CA . LEU A 1 72 ? -4.466 6.191 -16.059 1.00 91.88 72 LEU A CA 1
ATOM 581 C C . LEU A 1 72 ? -4.304 7.607 -15.495 1.00 91.88 72 LEU A C 1
ATOM 583 O O . LEU A 1 72 ? -4.248 8.562 -16.267 1.00 91.88 72 LEU A O 1
ATOM 587 N N . ALA A 1 73 ? -4.179 7.743 -14.173 1.00 88.81 73 ALA A N 1
ATOM 588 C CA . ALA A 1 73 ? -3.950 9.032 -13.528 1.00 88.81 73 ALA A CA 1
ATOM 589 C C . ALA A 1 73 ? -2.613 9.661 -13.957 1.00 88.81 73 ALA A C 1
ATOM 591 O O . ALA A 1 73 ? -2.587 10.830 -14.334 1.00 88.81 73 ALA A O 1
ATOM 592 N N . SER A 1 74 ? -1.524 8.885 -13.979 1.00 87.88 74 SER A N 1
ATOM 593 C CA . SER A 1 74 ? -0.214 9.353 -14.451 1.00 87.88 74 SER A CA 1
ATOM 594 C C . SER A 1 74 ? -0.253 9.785 -15.917 1.00 87.88 74 SER A C 1
ATOM 596 O O . SER A 1 74 ? 0.230 10.862 -16.247 1.00 87.88 74 SER A O 1
ATOM 598 N N . ALA A 1 75 ? -0.895 9.004 -16.791 1.00 86.38 75 ALA A N 1
ATOM 599 C CA . ALA A 1 75 ? -1.043 9.361 -18.199 1.00 86.38 75 ALA A CA 1
ATOM 600 C C . ALA A 1 75 ? -1.875 10.641 -18.392 1.00 86.38 75 ALA A C 1
ATOM 602 O O . ALA A 1 75 ? -1.572 11.447 -19.269 1.00 86.38 75 ALA A O 1
ATOM 603 N N . ALA A 1 76 ? -2.913 10.850 -17.577 1.00 80.81 76 ALA A N 1
ATOM 604 C CA . ALA A 1 76 ? -3.713 12.070 -17.617 1.00 80.81 76 ALA A CA 1
ATOM 605 C C . ALA A 1 76 ? -2.907 13.307 -17.182 1.00 80.81 76 ALA A C 1
ATOM 607 O O . ALA A 1 76 ? -3.064 14.372 -17.777 1.00 80.81 76 ALA A O 1
ATOM 608 N N . GLU A 1 77 ? -2.029 13.171 -16.186 1.00 76.56 77 GLU A N 1
ATOM 609 C CA . GLU A 1 77 ? -1.131 14.244 -15.741 1.00 76.56 77 GLU A CA 1
ATOM 610 C C . GLU A 1 77 ? -0.050 14.551 -16.794 1.00 76.56 77 GLU A C 1
ATOM 612 O O . GLU A 1 77 ? 0.192 15.716 -17.115 1.00 76.56 77 GLU A O 1
ATOM 617 N N . ASP A 1 78 ? 0.515 13.518 -17.428 1.00 66.81 78 ASP A N 1
ATOM 618 C CA . ASP A 1 78 ? 1.452 13.652 -18.553 1.00 66.81 78 ASP A CA 1
ATOM 619 C C . ASP A 1 78 ? 0.811 14.349 -19.764 1.00 66.81 78 ASP A C 1
ATOM 621 O O . ASP A 1 78 ? 1.456 15.116 -20.480 1.00 66.81 78 ASP A O 1
ATOM 625 N N . CYS A 1 79 ? -0.478 14.117 -20.014 1.00 59.84 79 CYS A N 1
ATOM 626 C CA . CYS A 1 79 ? -1.202 14.795 -21.088 1.00 59.84 79 CYS A CA 1
ATOM 627 C C . CYS A 1 79 ? -1.388 16.298 -20.830 1.00 59.84 79 CYS A C 1
ATOM 629 O O . CYS A 1 79 ? -1.504 17.053 -21.792 1.00 59.84 79 CYS A O 1
ATOM 631 N N . LYS A 1 80 ? -1.376 16.758 -19.571 1.00 59.28 80 LYS A N 1
ATOM 632 C CA . LYS A 1 80 ? -1.430 18.196 -19.249 1.00 59.28 80 LYS A CA 1
ATOM 633 C C . LYS A 1 80 ? -0.096 18.902 -19.507 1.00 59.28 80 LYS A C 1
ATOM 635 O O . LYS A 1 80 ? -0.088 20.103 -19.755 1.00 59.28 80 LYS A O 1
ATOM 640 N N . THR A 1 81 ? 1.023 18.179 -19.449 1.00 57.34 81 THR A N 1
ATOM 641 C CA . THR A 1 81 ? 2.380 18.734 -19.607 1.00 57.34 81 THR A CA 1
ATOM 642 C C . THR A 1 81 ? 2.936 18.597 -21.027 1.00 57.34 81 THR A C 1
ATOM 644 O O . THR A 1 81 ? 3.885 19.295 -21.391 1.00 57.34 81 THR A O 1
ATOM 647 N N . ARG A 1 82 ? 2.337 17.755 -21.878 1.00 54.47 82 ARG A N 1
ATOM 648 C CA . ARG A 1 82 ? 2.722 17.625 -23.291 1.00 54.47 82 ARG A CA 1
ATOM 649 C C . ARG A 1 82 ? 2.155 18.768 -24.140 1.00 54.47 82 ARG A C 1
ATOM 651 O O . ARG A 1 82 ? 1.077 18.657 -24.716 1.00 54.47 82 ARG A O 1
ATOM 658 N N . HIS A 1 83 ? 2.941 19.828 -24.328 1.00 53.19 83 HIS A N 1
ATOM 659 C CA . HIS A 1 83 ? 2.798 20.695 -25.502 1.00 53.19 83 HIS A CA 1
ATOM 660 C C . HIS A 1 83 ? 3.236 19.915 -26.752 1.00 53.19 83 HIS A C 1
ATOM 662 O O . HIS A 1 83 ? 4.413 19.886 -27.109 1.00 53.19 83 HIS A O 1
ATOM 668 N N . ILE A 1 84 ? 2.295 19.244 -27.420 1.00 58.81 84 ILE A N 1
ATOM 669 C CA . ILE A 1 84 ? 2.555 18.641 -28.731 1.00 58.81 84 ILE A CA 1
ATOM 670 C C . ILE A 1 84 ? 2.471 19.757 -29.776 1.00 58.81 84 ILE A C 1
ATOM 672 O O . ILE A 1 84 ? 1.393 20.095 -30.261 1.00 58.81 84 ILE A O 1
ATOM 676 N N . THR A 1 85 ? 3.612 20.340 -30.138 1.00 54.91 85 THR A N 1
ATOM 677 C CA . THR A 1 85 ? 3.686 21.245 -31.290 1.00 54.91 85 THR A CA 1
ATOM 678 C C . THR A 1 85 ? 3.663 20.410 -32.567 1.00 54.91 85 THR A C 1
ATOM 680 O O . THR A 1 85 ? 4.695 19.927 -33.030 1.00 54.91 85 THR A O 1
ATOM 683 N N . ILE A 1 86 ? 2.479 20.222 -33.151 1.00 58.38 86 ILE A N 1
ATOM 684 C CA . ILE A 1 86 ? 2.353 19.639 -34.489 1.00 58.38 86 ILE A CA 1
ATOM 685 C C . ILE A 1 86 ? 2.710 20.732 -35.501 1.00 58.38 86 ILE A C 1
ATOM 687 O O . ILE A 1 86 ? 1.864 21.531 -35.896 1.00 58.38 86 ILE A O 1
ATOM 691 N N . GLN A 1 87 ? 3.973 20.787 -35.927 1.00 51.88 87 GLN A N 1
ATOM 692 C CA . GLN A 1 87 ? 4.335 21.550 -37.120 1.00 51.88 87 GLN A CA 1
ATOM 693 C C . GLN A 1 87 ? 3.883 20.772 -38.356 1.00 51.88 87 GLN A C 1
ATOM 695 O O . GLN A 1 87 ? 4.510 19.797 -38.769 1.00 51.88 87 GLN A O 1
ATOM 700 N N . TYR A 1 88 ? 2.772 21.204 -38.949 1.00 51.00 88 TYR A N 1
ATOM 701 C CA . TYR A 1 88 ? 2.356 20.724 -40.260 1.00 51.00 88 TYR A CA 1
ATOM 702 C C . TYR A 1 88 ? 3.236 21.378 -41.327 1.00 51.00 88 TYR A C 1
ATOM 704 O O . TYR A 1 88 ? 3.044 22.545 -41.670 1.00 51.00 88 TYR A O 1
ATOM 712 N N . LEU A 1 89 ? 4.212 20.636 -41.852 1.00 58.59 89 LEU A N 1
ATOM 713 C CA . LEU A 1 89 ? 4.940 21.066 -43.040 1.00 58.59 89 LEU A CA 1
ATOM 714 C C . LEU A 1 89 ? 4.067 20.748 -44.268 1.00 58.59 89 LEU A C 1
ATOM 716 O O . LEU A 1 89 ? 3.785 19.568 -44.512 1.00 58.59 89 LEU A O 1
ATOM 720 N N . PRO A 1 90 ? 3.599 21.745 -45.044 1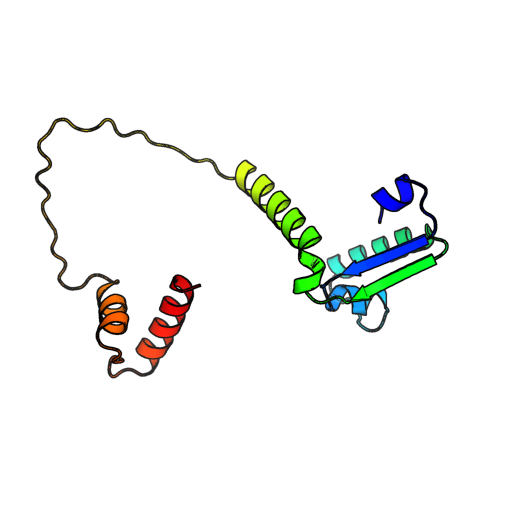.00 57.12 90 PRO A N 1
ATOM 721 C CA . PRO A 1 90 ? 2.854 21.466 -46.262 1.00 57.12 90 PRO A CA 1
ATOM 722 C C . PRO A 1 90 ? 3.734 20.636 -47.198 1.00 57.12 90 PRO A C 1
ATOM 724 O O . PRO A 1 90 ? 4.905 20.957 -47.409 1.00 57.12 90 PRO A O 1
ATOM 727 N N . LYS A 1 91 ? 3.180 19.544 -47.741 1.00 57.03 91 LYS A N 1
ATOM 728 C CA . LYS A 1 91 ? 3.893 18.671 -48.682 1.00 57.03 91 LYS A CA 1
ATOM 729 C C . LYS A 1 91 ? 4.445 19.523 -49.829 1.00 57.03 91 LYS A C 1
ATOM 731 O O . LYS A 1 91 ? 3.678 20.064 -50.627 1.00 57.03 91 LYS A O 1
ATOM 736 N N . SER A 1 92 ? 5.769 19.648 -49.891 1.00 56.94 92 SER A N 1
ATOM 737 C CA . SER A 1 92 ? 6.456 20.293 -51.007 1.00 56.94 92 SER A CA 1
ATOM 738 C C . SER A 1 92 ? 6.109 19.553 -52.299 1.00 56.94 92 SER A C 1
ATOM 740 O O . SER A 1 92 ? 6.183 18.327 -52.353 1.00 56.94 92 SER A O 1
ATOM 742 N N . LYS A 1 93 ? 5.714 20.297 -53.339 1.00 58.81 93 LYS A N 1
ATOM 743 C CA . LYS A 1 93 ? 5.465 19.766 -54.691 1.00 58.81 93 LYS A CA 1
ATOM 744 C C . LYS A 1 93 ? 6.756 19.580 -55.502 1.00 58.81 93 LYS A C 1
ATOM 746 O O . LYS A 1 93 ? 6.683 19.239 -56.678 1.00 58.81 93 LYS A O 1
ATOM 751 N N . ALA A 1 94 ? 7.924 19.837 -54.911 1.00 57.38 94 ALA A N 1
ATOM 752 C CA . ALA A 1 94 ? 9.196 19.584 -55.571 1.00 57.38 94 ALA A CA 1
ATOM 753 C C . ALA A 1 94 ? 9.466 18.069 -55.619 1.00 57.38 94 ALA A C 1
ATOM 755 O O . ALA A 1 94 ? 9.208 17.386 -54.623 1.00 57.38 94 ALA A O 1
ATOM 756 N N . PRO A 1 95 ? 9.987 17.524 -56.734 1.00 50.72 95 PRO A N 1
ATOM 757 C CA . PRO A 1 95 ? 10.475 16.155 -56.745 1.00 50.72 95 PRO A CA 1
ATOM 758 C C . PRO A 1 95 ? 11.544 16.021 -55.656 1.00 50.72 95 PRO A C 1
ATOM 760 O O . PRO A 1 95 ? 12.533 16.754 -55.638 1.00 50.72 95 PRO A O 1
ATOM 763 N N . LEU A 1 96 ? 11.301 15.119 -54.705 1.00 50.12 96 LEU A N 1
ATOM 764 C CA . LEU A 1 96 ? 12.259 14.755 -53.672 1.00 50.12 96 LEU A CA 1
ATOM 765 C C . LEU A 1 96 ? 13.453 14.083 -54.354 1.00 50.12 96 LEU A C 1
ATOM 767 O O . LEU A 1 96 ? 13.447 12.874 -54.578 1.00 50.12 96 LEU A O 1
ATOM 771 N N . THR A 1 97 ? 14.491 14.851 -54.674 1.00 49.34 97 THR A N 1
ATOM 772 C CA . THR A 1 97 ? 15.817 14.278 -54.903 1.00 49.34 97 THR A CA 1
ATOM 773 C C . THR A 1 97 ? 16.326 13.820 -53.543 1.00 49.34 97 THR A C 1
ATOM 775 O O . THR A 1 97 ? 16.928 14.588 -52.795 1.00 49.34 97 THR A O 1
ATOM 778 N N . ILE A 1 98 ? 16.002 12.578 -53.177 1.00 51.06 98 ILE A N 1
ATOM 779 C CA . ILE A 1 98 ? 16.549 11.924 -51.990 1.00 51.06 98 ILE A CA 1
ATOM 780 C C . ILE A 1 98 ? 18.029 11.702 -52.279 1.00 51.06 98 ILE A C 1
ATOM 782 O O . ILE A 1 98 ? 18.417 10.725 -52.917 1.00 51.06 98 ILE A O 1
ATOM 786 N N . GLN A 1 99 ? 18.867 12.634 -51.842 1.00 54.84 99 GLN A N 1
ATOM 787 C CA . GLN A 1 99 ? 20.295 12.395 -51.786 1.00 54.84 99 GLN A CA 1
ATOM 788 C C . GLN A 1 99 ? 20.522 11.473 -50.587 1.00 54.84 99 GLN A C 1
ATOM 790 O O . GLN A 1 99 ? 20.582 11.914 -49.440 1.00 54.84 99 GLN A O 1
ATOM 795 N N . ALA A 1 100 ? 20.529 10.166 -50.848 1.00 48.78 100 ALA A N 1
ATOM 796 C CA . ALA A 1 100 ? 20.865 9.175 -49.845 1.00 48.78 100 ALA A CA 1
ATOM 797 C C . ALA A 1 100 ? 22.306 9.435 -49.397 1.00 48.78 100 ALA A C 1
ATOM 799 O O . ALA A 1 100 ? 23.256 9.141 -50.121 1.00 48.78 100 ALA A O 1
ATOM 800 N N . ILE A 1 101 ? 22.474 10.005 -48.206 1.00 54.41 101 ILE A N 1
ATOM 801 C CA . ILE A 1 101 ? 23.761 9.972 -47.522 1.00 54.41 101 ILE A CA 1
ATOM 802 C C . ILE A 1 101 ? 23.877 8.542 -47.009 1.00 54.41 101 ILE A C 1
ATOM 804 O O . ILE A 1 101 ? 23.400 8.213 -45.925 1.00 54.41 101 ILE A O 1
ATOM 808 N N . SER A 1 102 ? 24.428 7.659 -47.838 1.00 56.00 102 SER A N 1
ATOM 809 C CA . SER A 1 102 ? 24.808 6.316 -47.423 1.00 56.00 102 SER A CA 1
ATOM 810 C C . SER A 1 102 ? 25.984 6.440 -46.455 1.00 56.00 102 SER A C 1
ATOM 812 O O . SER A 1 102 ? 27.141 6.291 -46.846 1.00 56.00 102 SER A O 1
ATOM 814 N N . SER A 1 103 ? 25.714 6.762 -45.190 1.00 57.03 103 SER A N 1
ATOM 815 C CA . SER A 1 103 ? 26.678 6.474 -44.137 1.00 57.03 103 SER A CA 1
ATOM 816 C C . SER A 1 103 ? 26.730 4.957 -44.021 1.00 57.03 103 SER A C 1
ATOM 818 O O . SER A 1 103 ? 25.763 4.326 -43.595 1.00 57.03 103 SER A O 1
ATOM 820 N N . THR A 1 104 ? 27.836 4.367 -44.456 1.00 58.72 104 THR A N 1
ATOM 821 C CA . THR A 1 104 ? 28.047 2.915 -44.459 1.00 58.72 104 THR A CA 1
ATOM 822 C C . THR A 1 104 ? 28.058 2.306 -43.055 1.00 58.72 104 THR A C 1
ATOM 824 O O . THR A 1 104 ? 27.941 1.092 -42.932 1.00 58.72 104 THR A O 1
ATOM 827 N N . GLU A 1 105 ? 28.121 3.124 -41.999 1.00 59.44 105 GLU A N 1
ATOM 828 C CA . GLU A 1 105 ? 28.011 2.688 -40.606 1.00 59.44 105 GLU A CA 1
ATOM 829 C C . GLU A 1 105 ? 27.149 3.668 -39.794 1.00 59.44 105 GLU A C 1
ATOM 831 O O . GLU A 1 105 ? 27.634 4.638 -39.218 1.00 59.44 105 GLU A O 1
ATOM 836 N N . ASP A 1 106 ? 25.838 3.419 -39.765 1.00 66.50 106 ASP A N 1
ATOM 837 C CA . ASP A 1 106 ? 24.915 4.074 -38.828 1.00 66.50 106 ASP A CA 1
ATOM 838 C C . ASP A 1 106 ? 24.970 3.361 -37.461 1.00 66.50 106 ASP A C 1
ATOM 840 O O . ASP A 1 106 ? 25.295 2.172 -37.381 1.00 66.50 106 ASP A O 1
ATOM 844 N N . TRP A 1 107 ? 24.602 4.038 -36.372 1.00 69.25 107 TRP A N 1
ATOM 845 C CA . TRP A 1 107 ? 24.649 3.495 -35.002 1.00 69.25 107 TRP A CA 1
ATOM 846 C C . TRP A 1 107 ? 23.799 2.223 -34.811 1.00 69.25 107 TRP A C 1
ATOM 848 O O . TRP A 1 107 ? 24.006 1.471 -33.859 1.00 69.25 107 TRP A O 1
ATOM 858 N N . LYS A 1 108 ? 22.860 1.960 -35.730 1.00 70.81 108 LYS A N 1
ATOM 859 C CA . LYS A 1 108 ? 22.008 0.760 -35.769 1.00 70.81 108 LYS A CA 1
ATOM 860 C C . LYS A 1 108 ? 22.692 -0.461 -36.384 1.00 70.81 108 LYS A C 1
ATOM 862 O O . LYS A 1 108 ? 22.272 -1.582 -36.120 1.00 70.81 108 LYS A O 1
ATOM 867 N N . THR A 1 109 ? 23.751 -0.267 -37.166 1.00 73.62 109 THR A N 1
ATOM 868 C CA . THR A 1 109 ? 24.508 -1.337 -37.837 1.00 73.62 109 THR A CA 1
ATOM 869 C C . THR A 1 109 ? 24.966 -2.450 -36.877 1.00 73.62 109 THR A C 1
ATOM 871 O O . THR A 1 109 ? 24.716 -3.617 -37.180 1.00 73.62 109 THR A O 1
ATOM 874 N N . PRO A 1 110 ? 25.567 -2.160 -35.702 1.00 68.06 110 PRO A N 1
ATOM 875 C CA . PRO A 1 110 ? 25.950 -3.208 -34.749 1.00 68.06 110 PRO A CA 1
ATOM 876 C C . PRO A 1 110 ? 24.752 -3.923 -34.107 1.00 68.06 110 PRO A C 1
ATOM 878 O O . PRO A 1 110 ? 24.865 -5.092 -33.748 1.00 68.06 110 PRO A O 1
ATOM 881 N N . VAL A 1 111 ? 23.604 -3.250 -33.981 1.00 69.00 111 VAL A N 1
ATOM 882 C CA . VAL A 1 111 ? 22.377 -3.835 -33.417 1.00 69.00 111 VAL A CA 1
ATOM 883 C C . VAL A 1 111 ? 21.731 -4.807 -34.404 1.00 69.00 111 VAL A C 1
ATOM 885 O O . VAL A 1 111 ? 21.393 -5.925 -34.024 1.00 69.00 111 VAL A O 1
ATOM 888 N N . ILE A 1 112 ? 21.606 -4.407 -35.673 1.00 73.00 112 ILE A N 1
ATOM 889 C CA . ILE A 1 112 ? 21.051 -5.248 -36.747 1.00 73.00 112 ILE A CA 1
ATOM 890 C C . ILE A 1 112 ? 21.925 -6.491 -36.944 1.00 73.00 112 ILE A C 1
ATOM 892 O O . ILE A 1 112 ? 21.420 -7.608 -36.903 1.00 73.00 112 ILE A O 1
ATOM 896 N N . ARG A 1 113 ? 23.249 -6.312 -37.027 1.00 72.56 113 ARG A N 1
ATOM 897 C CA . ARG A 1 113 ? 24.204 -7.421 -37.160 1.00 72.56 113 ARG A CA 1
ATOM 898 C C . ARG A 1 113 ? 24.116 -8.413 -36.000 1.00 72.56 113 ARG A C 1
ATOM 900 O O . ARG A 1 113 ? 24.218 -9.615 -36.209 1.00 72.56 113 ARG A O 1
ATOM 907 N N . TRP A 1 114 ? 23.901 -7.930 -34.775 1.00 69.56 114 TRP A N 1
ATOM 908 C CA . TRP A 1 114 ? 23.715 -8.808 -33.619 1.00 69.56 114 TRP A CA 1
ATOM 909 C C . TRP A 1 114 ? 22.437 -9.650 -33.725 1.00 69.56 114 TRP A C 1
ATOM 911 O O . TRP A 1 114 ? 22.479 -10.845 -33.432 1.00 69.56 114 TRP A O 1
ATOM 921 N N . LEU A 1 115 ? 21.328 -9.041 -34.159 1.00 69.25 115 LEU A N 1
ATOM 922 C CA . LEU A 1 115 ? 20.052 -9.734 -34.359 1.00 69.25 115 LEU A CA 1
ATOM 923 C C . LEU A 1 115 ? 20.122 -10.779 -35.485 1.00 69.25 115 LEU A C 1
ATOM 925 O O . LEU A 1 115 ? 19.484 -11.822 -35.371 1.00 69.25 115 LEU A O 1
ATOM 929 N N . GLU A 1 116 ? 20.892 -10.516 -36.542 1.00 72.88 116 GLU A N 1
ATOM 930 C CA . GLU A 1 116 ? 20.998 -11.394 -37.716 1.00 72.88 116 GLU A CA 1
ATOM 931 C C . GLU A 1 116 ? 22.066 -12.492 -37.568 1.00 72.88 116 GLU A C 1
ATOM 933 O O . GLU A 1 116 ? 21.828 -13.639 -37.942 1.00 72.88 116 GLU A O 1
ATOM 938 N N . GLU A 1 117 ? 23.241 -12.175 -37.013 1.00 72.31 117 GLU A N 1
ATOM 939 C CA . GLU A 1 117 ? 24.414 -13.068 -37.027 1.00 72.31 117 GLU A CA 1
ATOM 940 C C . GLU A 1 117 ? 24.731 -13.702 -35.662 1.00 72.31 117 GLU A C 1
ATOM 942 O O . GLU A 1 117 ? 25.551 -14.621 -35.580 1.00 72.31 117 GLU A O 1
ATOM 947 N N . GLY A 1 118 ? 24.134 -13.210 -34.570 1.00 61.78 118 GLY A N 1
ATOM 948 C CA . GLY A 1 118 ? 24.316 -13.748 -33.216 1.00 61.78 118 GLY A CA 1
ATOM 949 C C . GLY A 1 118 ? 25.740 -13.643 -32.645 1.00 61.78 118 GLY A C 1
ATOM 950 O O . GLY A 1 118 ? 26.012 -14.202 -31.579 1.00 61.78 118 GLY A O 1
ATOM 951 N N . ARG A 1 119 ? 26.666 -12.943 -33.317 1.00 59.09 119 ARG A N 1
ATOM 952 C CA . ARG A 1 119 ? 28.061 -12.790 -32.876 1.00 59.09 119 ARG A CA 1
ATOM 953 C C . ARG A 1 119 ? 28.325 -11.429 -32.236 1.00 59.09 119 ARG A C 1
ATOM 955 O O . ARG A 1 119 ? 27.885 -10.381 -32.697 1.00 59.09 119 ARG A O 1
ATOM 962 N N . LEU A 1 120 ? 29.060 -11.483 -31.133 1.00 58.69 120 LEU A N 1
ATOM 963 C CA . LEU A 1 120 ? 29.580 -10.354 -30.371 1.00 58.69 120 LEU A CA 1
ATOM 964 C C . LEU A 1 120 ? 30.835 -9.814 -31.071 1.00 58.69 120 LEU A C 1
ATOM 966 O O . LEU A 1 120 ? 31.679 -10.616 -31.465 1.00 58.69 120 LEU A O 1
ATOM 970 N N . GLN A 1 121 ? 30.993 -8.490 -31.185 1.00 58.41 121 GLN A N 1
ATOM 971 C CA . GLN A 1 121 ? 32.314 -7.920 -31.485 1.00 58.41 121 GLN A CA 1
ATOM 972 C C . GLN A 1 121 ? 33.313 -8.353 -30.393 1.00 58.41 121 GLN A C 1
ATOM 974 O O . GLN A 1 121 ? 32.906 -8.557 -29.246 1.00 58.41 121 GLN A O 1
ATOM 979 N N . ASP A 1 122 ? 34.596 -8.501 -30.750 1.00 58.41 122 ASP A N 1
ATOM 980 C CA . ASP A 1 122 ? 35.672 -9.074 -29.908 1.00 58.41 122 ASP A CA 1
ATOM 981 C C . ASP A 1 122 ? 35.808 -8.424 -28.515 1.00 58.41 122 ASP A C 1
ATOM 983 O O . ASP A 1 122 ? 36.398 -8.995 -27.595 1.00 58.41 122 ASP A O 1
ATOM 987 N N . ASN A 1 123 ? 35.229 -7.237 -28.319 1.00 64.81 123 ASN A N 1
ATOM 988 C CA . ASN A 1 123 ? 35.264 -6.517 -27.061 1.00 64.81 123 ASN A CA 1
ATOM 989 C C . ASN A 1 123 ? 34.110 -6.894 -26.117 1.00 64.81 123 ASN A C 1
ATOM 991 O O . ASN A 1 123 ? 32.939 -6.553 -26.315 1.00 64.81 123 ASN A O 1
ATOM 995 N N . ARG A 1 124 ? 34.464 -7.523 -24.990 1.00 62.88 124 ARG A N 1
ATOM 996 C CA . ARG A 1 124 ? 33.529 -7.970 -23.939 1.00 62.88 124 ARG A CA 1
ATOM 997 C C . ARG A 1 124 ? 32.661 -6.849 -23.344 1.00 62.88 124 ARG A C 1
ATOM 999 O O . ARG A 1 124 ? 31.593 -7.134 -22.802 1.00 62.88 124 ARG A O 1
ATOM 1006 N N . TRP A 1 125 ? 33.091 -5.591 -23.415 1.00 61.16 125 TRP A N 1
ATOM 1007 C CA . TRP A 1 125 ? 32.327 -4.455 -22.887 1.00 61.16 125 TRP A CA 1
ATOM 1008 C C . TRP A 1 125 ? 31.290 -3.916 -23.888 1.00 61.16 125 TRP A C 1
ATOM 1010 O O . TRP A 1 125 ? 30.172 -3.590 -23.485 1.00 61.16 125 TRP A O 1
ATOM 1020 N N . GLU A 1 126 ? 31.600 -3.893 -25.188 1.00 66.94 126 GLU A N 1
ATOM 1021 C CA . GLU A 1 126 ? 30.671 -3.464 -26.253 1.00 66.94 126 GLU A CA 1
ATOM 1022 C C . GLU A 1 126 ? 29.497 -4.427 -26.353 1.00 66.94 126 GLU A C 1
ATOM 1024 O O . GLU A 1 126 ? 28.335 -4.024 -26.395 1.00 66.94 126 GLU A O 1
ATOM 1029 N N . ALA A 1 127 ? 29.822 -5.709 -26.268 1.00 65.12 127 ALA A N 1
ATOM 1030 C CA . ALA A 1 127 ? 28.911 -6.819 -26.103 1.00 65.12 127 ALA A CA 1
ATOM 1031 C C . ALA A 1 127 ? 27.852 -6.628 -25.008 1.00 65.12 127 ALA A C 1
ATOM 1033 O O . ALA A 1 127 ? 26.659 -6.838 -25.228 1.00 65.12 127 ALA A O 1
ATOM 1034 N N . ALA A 1 128 ? 28.304 -6.281 -23.799 1.00 70.75 128 ALA A N 1
ATOM 1035 C CA . ALA A 1 128 ? 27.436 -6.115 -22.643 1.00 70.75 128 ALA A CA 1
ATOM 1036 C C . ALA A 1 128 ? 26.541 -4.885 -22.819 1.00 70.75 128 ALA A C 1
ATOM 1038 O O . ALA A 1 128 ? 25.341 -4.959 -22.562 1.00 70.75 128 ALA A O 1
ATOM 1039 N N . ARG A 1 129 ? 27.102 -3.783 -23.335 1.00 74.44 129 ARG A N 1
ATOM 1040 C CA . ARG A 1 129 ? 26.347 -2.562 -23.637 1.00 74.44 129 ARG A CA 1
ATOM 1041 C C . ARG A 1 129 ? 25.253 -2.812 -24.678 1.00 74.44 129 ARG A C 1
ATOM 1043 O O . ARG A 1 129 ? 24.118 -2.393 -24.468 1.00 74.44 129 ARG A O 1
ATOM 1050 N N . LEU A 1 130 ? 25.577 -3.517 -25.763 1.00 69.12 130 LEU A N 1
ATOM 1051 C CA . LEU A 1 130 ? 24.631 -3.856 -26.829 1.00 69.12 130 LEU A CA 1
ATOM 1052 C C . LEU A 1 130 ? 23.523 -4.790 -26.335 1.00 69.12 130 LEU A C 1
ATOM 1054 O O . LEU A 1 130 ? 22.360 -4.535 -26.625 1.00 69.12 130 LEU A O 1
ATOM 1058 N N . LYS A 1 131 ? 23.841 -5.808 -25.522 1.00 68.75 131 LYS A N 1
ATOM 1059 C CA . LYS A 1 131 ? 22.814 -6.666 -24.900 1.00 68.75 131 LYS A CA 1
ATOM 1060 C C . LYS A 1 131 ? 21.814 -5.855 -24.080 1.00 68.75 131 LYS A C 1
ATOM 1062 O O . LYS A 1 131 ? 20.61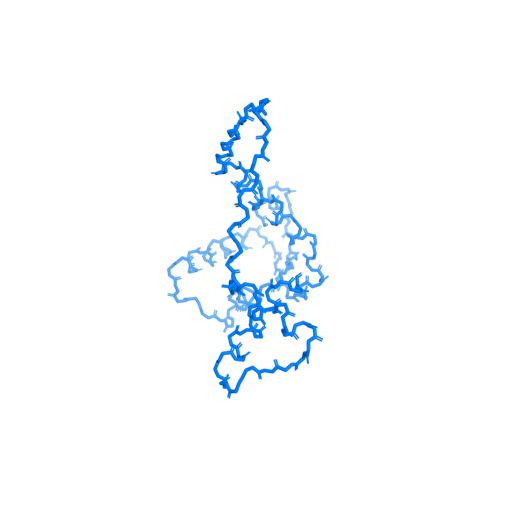2 -6.039 -24.240 1.00 68.75 131 LYS A O 1
ATOM 1067 N N . THR A 1 132 ? 22.296 -4.937 -23.244 1.00 71.69 132 THR A N 1
ATOM 1068 C CA . THR A 1 132 ? 21.421 -4.065 -22.448 1.00 71.69 132 THR A CA 1
ATOM 1069 C C . THR A 1 132 ? 20.556 -3.170 -23.333 1.00 71.69 132 THR A C 1
ATOM 1071 O O . THR A 1 132 ? 19.364 -3.029 -23.073 1.00 71.69 132 THR A O 1
ATOM 1074 N N . GLN A 1 133 ? 21.121 -2.601 -24.403 1.00 67.12 133 GLN A N 1
ATOM 1075 C CA . GLN A 1 133 ? 20.353 -1.792 -25.350 1.00 67.12 133 GLN A CA 1
ATOM 1076 C C . GLN A 1 133 ? 19.274 -2.609 -26.062 1.00 67.12 133 GLN A C 1
ATOM 1078 O O . GLN A 1 133 ? 18.145 -2.151 -26.160 1.00 67.12 133 GLN A O 1
ATOM 1083 N N . VAL A 1 134 ? 19.583 -3.821 -26.521 1.00 64.12 134 VAL A N 1
ATOM 1084 C CA . VAL A 1 134 ? 18.619 -4.646 -27.259 1.00 64.12 134 VAL A CA 1
ATOM 1085 C C . VAL A 1 134 ? 17.493 -5.163 -26.363 1.00 64.12 134 VAL A C 1
ATOM 1087 O O . VAL A 1 134 ? 16.341 -5.164 -26.788 1.00 64.12 134 VAL A O 1
ATOM 1090 N N . ILE A 1 135 ? 17.778 -5.505 -25.102 1.00 68.62 135 ILE A N 1
ATOM 1091 C CA . ILE A 1 135 ? 16.734 -5.851 -24.120 1.00 68.62 135 ILE A CA 1
ATOM 1092 C C . ILE A 1 135 ? 15.719 -4.709 -23.970 1.00 68.62 135 ILE A C 1
ATOM 1094 O O . ILE A 1 135 ? 14.527 -4.966 -23.847 1.00 68.62 135 ILE A O 1
ATOM 1098 N N . HIS A 1 136 ? 16.169 -3.455 -24.042 1.00 62.66 136 HIS A N 1
ATOM 1099 C CA . HIS A 1 136 ? 15.294 -2.288 -23.941 1.00 62.66 136 HIS A CA 1
ATOM 1100 C C . HIS A 1 136 ? 14.346 -2.118 -25.148 1.00 62.66 136 HIS A C 1
ATOM 1102 O O . HIS A 1 136 ? 13.364 -1.389 -25.049 1.00 62.66 136 HIS A O 1
ATOM 1108 N N . PHE A 1 137 ? 14.622 -2.758 -26.288 1.00 61.88 137 PHE A N 1
ATOM 1109 C CA . PHE A 1 137 ? 13.778 -2.681 -27.489 1.00 61.88 137 PHE A CA 1
ATOM 1110 C C . PHE A 1 137 ? 12.928 -3.939 -27.733 1.00 61.88 137 PHE A C 1
ATOM 1112 O O . PHE A 1 137 ? 12.076 -3.921 -28.616 1.00 61.88 137 PHE A O 1
ATOM 1119 N N . LEU A 1 138 ? 13.166 -5.026 -26.990 1.00 57.78 138 LEU A N 1
ATOM 1120 C CA . LEU A 1 138 ? 12.456 -6.307 -27.129 1.00 57.78 138 LEU A CA 1
ATOM 1121 C C . LEU A 1 138 ? 11.373 -6.545 -26.055 1.00 57.78 138 LEU A C 1
ATOM 1123 O O . LEU A 1 138 ? 10.682 -7.561 -26.125 1.00 57.78 138 LEU A O 1
ATOM 1127 N N . LEU A 1 139 ? 11.231 -5.641 -25.079 1.00 43.78 139 LEU A N 1
ATOM 1128 C CA . LEU A 1 139 ? 10.193 -5.632 -24.034 1.00 43.78 139 LEU A CA 1
ATOM 1129 C C . LEU A 1 139 ? 9.184 -4.510 -24.288 1.00 43.78 139 LEU A C 1
ATOM 1131 O O . LEU A 1 139 ? 7.988 -4.743 -24.007 1.00 43.78 139 LEU A O 1
#

Nearest PDB structures (foldseek):
  3aly-assembly1_A  TM=9.538E-01  e=1.079E-03  Sulfuris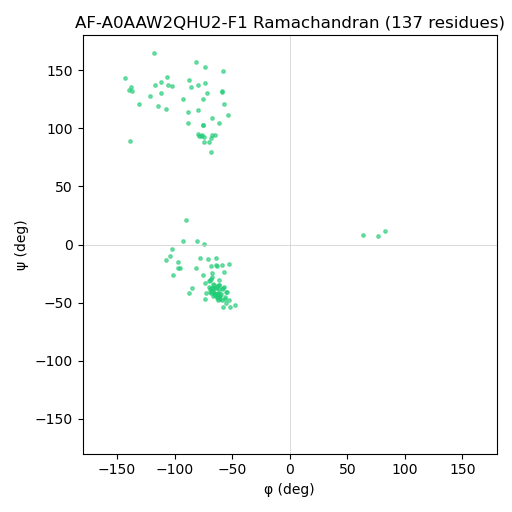phaera tokodaii str. 7
  3hst-assembly4_D  TM=9.604E-01  e=1.968E-03  Mycobacterium tuberculosis
  4e19-assembly2_B  TM=9.815E-01  e=3.836E-03  Halobacterium salinarum NRC-1
  2ehg-assembly1_A  TM=9.620E-01  e=3.836E-03  Sulfurisphaera tokodaii str. 7
  3hst-assembly2_B  TM=8.495E-01  e=5.724E-03  Mycobacterium tuberculosis

Solvent-accessible surface area (backbone atoms only — not comparable to full-atom values): 8797 Å² total; per-residue (Å²): 106,69,71,48,46,76,72,66,47,45,68,45,82,46,78,39,61,52,64,68,61,47,34,36,77,72,62,79,38,86,70,86,49,70,71,54,41,53,52,49,53,53,50,53,58,58,47,70,71,30,87,39,76,46,76,43,81,48,54,65,87,75,40,49,70,61,53,52,51,50,51,52,52,51,52,55,54,50,59,76,70,57,83,78,81,83,79,82,75,78,82,73,89,63,83,80,80,76,76,76,79,78,64,92,75,50,93,57,50,69,56,53,46,34,77,75,69,74,59,69,65,95,48,75,63,60,39,52,53,50,52,58,54,48,54,72,75,76,113

pLDDT: mean 78.44, std 16.25, range [43.78, 96.5]

Sequence (139 aa):
MKITHEAGARHLVAYSDSQLIVKQVEGTYEAKEGNMIQYLQHIEEVKTSFDYFQLIKIQRQENVKADCLSKLASAAEDCKTRHITIQYLPKSKAPLTIQAISSTEDWKTPVIRWLEEGRLQDNRWEAARLKTQVIHFLL

Foldseek 3Di:
DVVCVVVVAQADEAEDQDPQVLCVLVVVDDDDDPVVVVVSVVVVVVCVSHPYYHYYHDHPVVCVVVVVVVVVVVVVVVVVVDPPPPDDDPPDPDPPPPPPPPPVDDPCVVLVCCVVPVDDDPDPVVRVVSVVVVVVVVD

Radius of gyration: 26.4 Å; Cα contacts (8 Å, |Δi|>4): 76; chains: 1; bounding box: 55×35×71 Å

InterPro domains:
  IPR002156 Ribonuclease H domain [PF13456] (2-72)
  IPR012337 Ribonuclease H-like superfamily [SSF53098] (2-69)
  IPR036397 Ribonuclease H superfamily [G3DSA:3.30.420.10] (1-89)